Protein AF-A0A8K0KN67-F1 (afdb_monomer_lite)

Secondary structure (DSSP, 8-state):
--------HHHHHHHHHTTHHHHHHHHHHHS----TT-TTHHHHHHHHHHHHHHHHHHHHHSS-TT--HHHHHHHHHHHHHHHHHHHTT-

Sequence (90 aa):
MGVDVVKPTVECDYNNTMGGVDRCDQELSYYPSIRKQQKKKIFGHFLDQAVWNSYVLYRKETSQKCLQFIEFRLRLIEDAIVSLSTFKVA

pLDDT: mean 86.67, std 10.32, range [43.91, 95.94]

Structure (mmCIF, N/CA/C/O backbone):
data_AF-A0A8K0KN67-F1
#
_entry.id   AF-A0A8K0KN67-F1
#
loop_
_atom_site.group_PDB
_atom_site.id
_atom_site.type_symbol
_atom_site.label_atom_id
_atom_site.label_alt_id
_atom_site.label_comp_id
_atom_site.label_asym_id
_atom_site.label_entity_id
_atom_site.label_seq_id
_atom_site.pdbx_PDB_ins_code
_atom_site.Cartn_x
_atom_site.Cartn_y
_atom_site.Cartn_z
_atom_site.occupancy
_atom_site.B_iso_or_equiv
_atom_site.auth_seq_id
_atom_site.auth_comp_id
_atom_site.auth_asym_id
_atom_site.auth_atom_id
_atom_site.pdbx_PDB_model_num
ATOM 1 N N . MET A 1 1 ? 37.757 -21.385 -10.416 1.00 43.91 1 MET A N 1
ATOM 2 C CA . MET A 1 1 ? 37.010 -20.136 -10.673 1.00 43.91 1 MET A CA 1
ATOM 3 C C . MET A 1 1 ? 35.765 -20.519 -11.452 1.00 43.91 1 MET A C 1
ATOM 5 O O . MET A 1 1 ? 35.901 -21.298 -12.387 1.00 43.91 1 MET A O 1
ATOM 9 N N . GLY A 1 2 ? 34.578 -20.106 -11.002 1.00 66.38 2 GLY A N 1
ATOM 10 C CA . GLY A 1 2 ? 33.322 -20.420 -11.691 1.00 66.38 2 GLY A CA 1
ATOM 11 C C . GLY A 1 2 ? 33.236 -19.659 -13.010 1.00 66.38 2 GLY A C 1
ATOM 12 O O . GLY A 1 2 ? 33.663 -18.512 -13.076 1.00 66.38 2 GLY A O 1
ATOM 13 N N . VAL A 1 3 ? 32.746 -20.319 -14.056 1.00 68.56 3 VAL A N 1
ATOM 14 C CA . VAL A 1 3 ? 32.473 -19.683 -15.347 1.00 68.56 3 VAL A CA 1
ATOM 15 C C . VAL A 1 3 ? 31.199 -18.857 -15.193 1.00 68.56 3 VAL A C 1
ATOM 17 O O . VAL A 1 3 ? 30.179 -19.400 -14.766 1.00 68.56 3 VAL A O 1
ATOM 20 N N . ASP A 1 4 ? 31.247 -17.571 -15.536 1.00 73.38 4 ASP A N 1
ATOM 21 C CA . ASP A 1 4 ? 30.051 -16.733 -15.593 1.00 73.38 4 ASP A CA 1
ATOM 22 C C . ASP A 1 4 ? 29.156 -17.216 -16.739 1.00 73.38 4 ASP A C 1
ATOM 24 O O . ASP A 1 4 ? 29.426 -16.996 -17.921 1.00 73.38 4 ASP A O 1
ATOM 28 N N . VAL A 1 5 ? 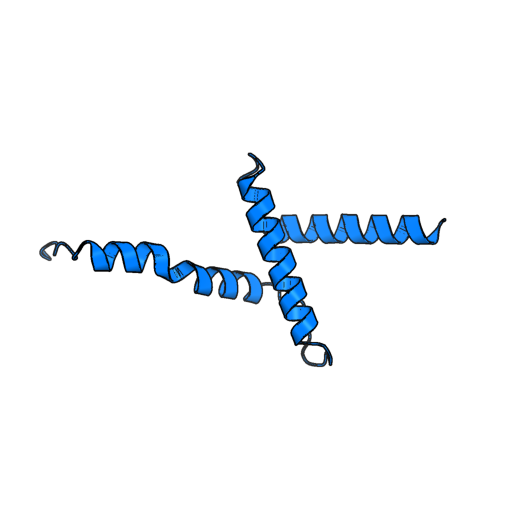28.095 -17.939 -16.381 1.00 79.19 5 VAL A N 1
ATOM 29 C CA . VAL A 1 5 ? 27.077 -18.400 -17.326 1.00 79.19 5 VAL A CA 1
ATOM 30 C C . VAL A 1 5 ? 26.095 -17.259 -17.559 1.00 79.19 5 VAL A C 1
ATOM 32 O O . VAL A 1 5 ? 25.376 -16.843 -16.648 1.00 79.19 5 VAL A O 1
ATOM 35 N N . VAL A 1 6 ? 26.052 -16.757 -18.793 1.00 83.88 6 VAL A N 1
ATOM 36 C CA . VAL A 1 6 ? 25.068 -15.755 -19.212 1.00 83.88 6 VAL A CA 1
ATOM 37 C C . VAL A 1 6 ? 23.685 -16.405 -19.220 1.00 83.88 6 VAL A C 1
ATOM 39 O O . VAL A 1 6 ? 23.427 -17.321 -20.001 1.00 83.88 6 VAL A O 1
ATOM 42 N N . LYS A 1 7 ? 22.796 -15.938 -18.339 1.00 86.88 7 LYS A N 1
ATOM 43 C CA . LYS A 1 7 ? 21.397 -16.382 -18.310 1.00 86.88 7 LYS A CA 1
ATOM 44 C C . LYS A 1 7 ? 20.633 -15.831 -19.522 1.00 86.88 7 LYS A C 1
ATOM 46 O O . LYS A 1 7 ? 20.889 -14.690 -19.919 1.00 86.88 7 LYS A O 1
ATOM 51 N N . PRO A 1 8 ? 19.680 -16.589 -20.090 1.00 93.69 8 PRO A N 1
ATOM 52 C CA . PRO A 1 8 ? 18.785 -16.084 -21.124 1.00 93.69 8 PRO A CA 1
ATOM 53 C C . PRO A 1 8 ? 18.062 -14.807 -20.681 1.00 93.69 8 PRO A C 1
ATOM 55 O O . PRO A 1 8 ? 17.602 -14.708 -19.543 1.00 93.69 8 PRO A O 1
ATOM 58 N N . THR A 1 9 ? 17.891 -13.853 -21.598 1.00 91.44 9 THR A N 1
ATOM 59 C CA . THR A 1 9 ? 17.209 -12.575 -21.320 1.00 91.44 9 THR A CA 1
ATOM 60 C C . THR A 1 9 ? 15.812 -12.778 -20.735 1.00 91.44 9 THR A C 1
ATOM 62 O O . THR A 1 9 ? 15.454 -12.109 -19.773 1.00 91.44 9 THR A O 1
ATOM 65 N N . VAL A 1 10 ? 15.069 -13.772 -21.234 1.00 93.06 10 VAL A N 1
ATOM 66 C CA . VAL A 1 10 ? 13.723 -14.117 -20.743 1.00 93.06 10 VAL A CA 1
ATOM 67 C C . VAL A 1 10 ? 13.729 -14.482 -19.254 1.00 93.06 10 VAL A C 1
ATOM 69 O O . VAL A 1 10 ? 12.839 -14.070 -18.513 1.00 93.06 10 VAL A O 1
ATOM 72 N N . GLU A 1 11 ? 14.741 -15.220 -18.790 1.00 93.25 11 GLU A N 1
ATOM 73 C CA . GLU A 1 11 ? 14.868 -15.573 -17.372 1.00 93.25 11 GLU A CA 1
ATOM 74 C C . GLU A 1 11 ? 15.223 -14.353 -16.520 1.00 93.25 11 GLU A C 1
ATOM 76 O O . GLU A 1 11 ? 14.719 -14.199 -15.406 1.00 93.25 11 GLU A O 1
ATOM 81 N N . CYS A 1 12 ? 16.089 -13.474 -17.028 1.00 91.94 12 CYS A N 1
ATOM 82 C CA . CYS A 1 12 ? 16.436 -12.227 -16.353 1.00 91.94 12 CYS A CA 1
ATOM 83 C C . CYS A 1 12 ? 15.211 -11.311 -16.204 1.00 91.94 12 CYS A C 1
ATOM 85 O O . CYS A 1 12 ? 14.944 -10.832 -15.103 1.00 91.94 12 CYS A O 1
ATOM 87 N N . ASP A 1 13 ? 14.436 -11.114 -17.271 1.00 93.19 13 ASP A N 1
ATOM 88 C CA . ASP A 1 13 ? 13.244 -10.257 -17.271 1.00 93.19 13 ASP A CA 1
ATOM 89 C C . ASP A 1 13 ? 12.154 -10.782 -16.331 1.00 93.19 13 ASP A C 1
ATOM 91 O O . ASP A 1 13 ? 11.549 -10.013 -15.576 1.00 93.19 13 ASP A O 1
ATOM 95 N N . TYR A 1 14 ? 11.944 -12.101 -16.317 1.00 93.06 14 TYR A N 1
ATOM 96 C CA . TYR A 1 14 ? 11.036 -12.743 -15.371 1.00 93.06 14 TYR A CA 1
ATOM 97 C C . TYR A 1 14 ? 11.474 -12.495 -13.923 1.00 93.06 14 TYR A C 1
ATOM 99 O O . TYR A 1 14 ? 10.711 -11.950 -13.127 1.00 93.06 14 TYR A O 1
ATOM 107 N N . ASN A 1 15 ? 12.730 -12.806 -13.592 1.00 91.81 15 ASN A N 1
ATOM 108 C CA . ASN A 1 15 ? 13.253 -12.637 -12.234 1.00 91.81 15 ASN A CA 1
ATOM 109 C C . ASN A 1 15 ? 13.226 -11.173 -11.761 1.00 91.81 15 ASN A C 1
ATOM 111 O O . ASN A 1 15 ? 13.005 -10.907 -10.579 1.00 91.81 15 ASN A O 1
ATOM 115 N N . ASN A 1 16 ? 13.409 -10.217 -12.674 1.00 90.44 16 ASN A N 1
ATOM 116 C CA . ASN A 1 16 ? 13.372 -8.791 -12.355 1.00 90.44 16 ASN A CA 1
ATOM 117 C C . ASN A 1 16 ? 11.958 -8.278 -12.032 1.00 90.44 16 ASN A C 1
ATOM 119 O O . ASN A 1 16 ? 11.819 -7.289 -11.310 1.00 90.44 16 ASN A O 1
ATOM 123 N N . THR A 1 17 ? 10.911 -8.926 -12.551 1.00 89.25 17 THR A N 1
ATOM 124 C CA . THR A 1 17 ? 9.521 -8.443 -12.464 1.00 89.25 17 THR A CA 1
ATOM 125 C C . THR A 1 17 ? 8.626 -9.284 -11.550 1.00 89.25 17 THR A C 1
ATOM 127 O O . THR A 1 17 ? 7.682 -8.749 -10.968 1.00 89.25 17 THR A O 1
ATOM 130 N N . MET A 1 18 ? 8.937 -10.569 -11.354 1.00 92.50 18 MET A N 1
ATOM 131 C CA . MET A 1 18 ? 8.070 -11.534 -10.662 1.00 92.50 18 MET A CA 1
ATOM 132 C C . MET A 1 18 ? 7.769 -11.195 -9.193 1.00 92.50 18 MET A C 1
ATOM 134 O O . MET A 1 18 ? 6.709 -11.544 -8.688 1.00 92.50 18 MET A O 1
ATOM 138 N N . GLY A 1 19 ? 8.662 -10.474 -8.507 1.00 91.44 19 GLY A N 1
ATOM 139 C CA . GLY A 1 19 ? 8.543 -10.201 -7.068 1.00 91.44 19 GLY A CA 1
ATOM 140 C C . GLY A 1 19 ? 7.546 -9.103 -6.684 1.00 91.44 19 GLY A C 1
ATOM 141 O O . GLY A 1 19 ? 7.521 -8.693 -5.527 1.00 91.44 19 GLY A O 1
ATOM 142 N N . GLY A 1 20 ? 6.769 -8.561 -7.627 1.00 89.50 20 GLY A N 1
ATOM 143 C CA . GLY A 1 20 ? 5.828 -7.472 -7.342 1.00 89.50 20 GLY A CA 1
ATOM 144 C C . GLY A 1 20 ? 4.759 -7.848 -6.310 1.00 89.50 20 GLY A C 1
ATOM 145 O O . GLY A 1 20 ? 4.508 -7.076 -5.385 1.00 89.50 20 GLY A O 1
ATOM 146 N N . VAL A 1 21 ? 4.173 -9.042 -6.447 1.00 90.75 21 VAL A N 1
ATOM 147 C CA . VAL A 1 21 ? 3.125 -9.547 -5.543 1.00 90.75 21 VAL A CA 1
ATOM 148 C C . VAL A 1 21 ? 3.712 -9.891 -4.176 1.00 90.75 21 VAL A C 1
ATOM 150 O O . VAL A 1 21 ? 3.245 -9.357 -3.176 1.00 90.75 21 VAL A O 1
ATOM 153 N N . ASP A 1 22 ? 4.799 -10.667 -4.138 1.00 92.69 22 ASP A N 1
ATOM 154 C CA . ASP A 1 22 ? 5.444 -11.081 -2.883 1.00 92.69 22 ASP A CA 1
ATOM 155 C C . ASP A 1 22 ? 5.870 -9.885 -2.024 1.00 92.69 22 ASP A C 1
ATOM 157 O O . ASP A 1 22 ? 5.715 -9.897 -0.805 1.00 92.69 22 ASP A O 1
ATOM 161 N N . ARG A 1 23 ? 6.374 -8.817 -2.656 1.00 90.12 23 ARG A N 1
ATOM 162 C CA . ARG A 1 23 ? 6.739 -7.577 -1.953 1.00 90.12 23 ARG A CA 1
ATOM 163 C C . ARG A 1 23 ? 5.521 -6.872 -1.368 1.00 90.12 23 ARG A C 1
ATOM 165 O O . ARG A 1 23 ? 5.599 -6.365 -0.256 1.00 90.12 23 ARG A O 1
ATOM 172 N N . CYS A 1 24 ? 4.411 -6.824 -2.103 1.00 90.88 24 CYS A N 1
ATOM 173 C CA . CYS A 1 24 ? 3.164 -6.261 -1.593 1.00 90.88 24 CYS A CA 1
ATOM 174 C C . CYS A 1 24 ? 2.661 -7.070 -0.389 1.00 90.88 24 CYS A C 1
ATOM 176 O O . CYS A 1 24 ? 2.416 -6.496 0.670 1.00 90.88 24 CYS A O 1
ATOM 178 N N . ASP A 1 25 ? 2.609 -8.396 -0.505 1.00 91.88 25 ASP A N 1
ATOM 179 C CA . ASP A 1 25 ? 2.173 -9.280 0.578 1.00 91.88 25 ASP A CA 1
ATOM 180 C C . ASP A 1 25 ? 3.078 -9.166 1.813 1.00 91.88 25 ASP A C 1
ATOM 182 O O . ASP A 1 25 ? 2.591 -9.101 2.946 1.00 91.88 25 ASP A O 1
ATOM 186 N N . GLN A 1 26 ? 4.393 -9.062 1.605 1.00 91.31 26 GLN A N 1
ATOM 187 C CA . GLN A 1 26 ? 5.372 -8.822 2.661 1.00 91.31 26 GLN A CA 1
ATOM 188 C C . GLN A 1 26 ? 5.091 -7.505 3.399 1.00 91.31 26 GLN A C 1
ATOM 190 O O . GLN A 1 26 ? 5.021 -7.501 4.629 1.00 91.31 26 GLN A O 1
ATOM 195 N N . GLU A 1 27 ? 4.856 -6.410 2.676 1.00 90.50 27 GLU A N 1
ATOM 196 C CA . GLU A 1 27 ? 4.557 -5.095 3.261 1.00 90.50 27 GLU A CA 1
ATOM 197 C C . GLU A 1 27 ? 3.249 -5.089 4.067 1.00 90.50 27 GLU A C 1
ATOM 199 O O . GLU A 1 27 ? 3.187 -4.540 5.172 1.00 90.50 27 GLU A O 1
ATOM 204 N N . LEU A 1 28 ? 2.209 -5.767 3.572 1.00 90.88 28 LEU A N 1
ATOM 205 C CA . LEU A 1 28 ? 0.941 -5.912 4.295 1.00 90.88 28 LEU A CA 1
ATOM 206 C C . LEU A 1 28 ? 1.077 -6.795 5.543 1.00 90.88 28 LEU A C 1
ATOM 208 O O . LEU A 1 28 ? 0.363 -6.589 6.529 1.00 90.88 28 LEU A O 1
ATOM 212 N N . SER A 1 29 ? 1.998 -7.762 5.526 1.00 90.56 29 SER A N 1
ATOM 213 C CA . SER A 1 29 ? 2.233 -8.672 6.649 1.00 90.56 29 SER A CA 1
ATOM 214 C C . SER A 1 29 ? 2.907 -8.006 7.853 1.00 90.56 29 SER A C 1
ATOM 216 O O . SER A 1 29 ? 2.713 -8.464 8.980 1.00 90.56 29 SER A O 1
ATOM 218 N N . TYR A 1 30 ? 3.656 -6.914 7.646 1.00 90.31 30 TYR A N 1
ATOM 219 C CA . TYR A 1 30 ? 4.370 -6.222 8.724 1.00 90.31 30 TYR A CA 1
ATOM 220 C C . TYR A 1 30 ? 3.439 -5.511 9.707 1.00 90.31 30 TYR A C 1
ATOM 222 O O . TYR A 1 30 ? 3.681 -5.522 10.914 1.00 90.31 30 TYR A O 1
ATOM 230 N N . TYR A 1 31 ? 2.359 -4.913 9.200 1.00 86.19 31 TYR A N 1
ATOM 231 C CA . TYR A 1 31 ? 1.420 -4.121 9.996 1.00 86.19 31 TYR A CA 1
ATOM 232 C C . TYR A 1 31 ? -0.034 -4.465 9.634 1.00 86.19 31 TYR A C 1
ATOM 234 O O . TYR A 1 31 ? -0.735 -3.638 9.037 1.00 86.19 31 TYR A O 1
ATOM 242 N N . PRO A 1 32 ? -0.511 -5.677 9.969 1.00 84.12 32 PRO A N 1
ATOM 243 C CA . PRO A 1 32 ? -1.856 -6.106 9.613 1.00 84.12 32 PRO A CA 1
ATOM 244 C C . PRO A 1 32 ? -2.902 -5.372 10.459 1.00 84.12 32 PRO A C 1
ATOM 246 O O . PRO A 1 32 ? -2.834 -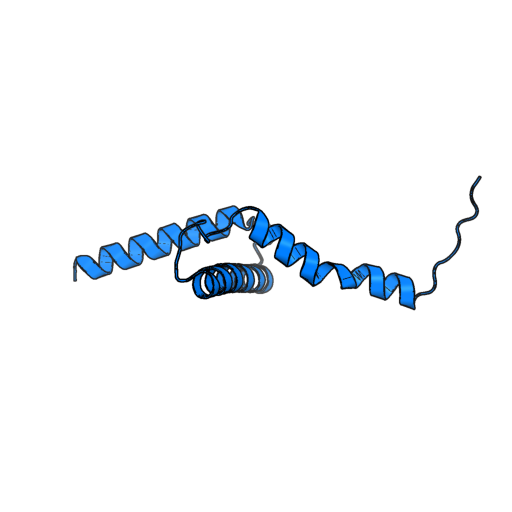5.367 11.691 1.00 84.12 32 PRO A O 1
ATOM 249 N N . SER A 1 33 ? -3.923 -4.794 9.819 1.00 79.69 33 SER A N 1
ATOM 250 C CA . SER A 1 33 ? -5.065 -4.206 10.540 1.00 79.69 33 SER A CA 1
ATOM 251 C C . SER A 1 33 ? -6.051 -5.267 11.053 1.00 79.69 33 SER A C 1
ATOM 253 O O . SER A 1 33 ? -6.818 -5.029 11.995 1.00 79.69 33 SER A O 1
ATOM 255 N N . ILE A 1 34 ? -6.022 -6.457 10.446 1.00 80.69 34 ILE A N 1
ATOM 256 C CA . ILE A 1 34 ? -6.936 -7.566 10.725 1.00 80.69 34 ILE A CA 1
ATOM 257 C C . ILE A 1 34 ? -6.598 -8.199 12.078 1.00 80.69 34 ILE A C 1
ATOM 259 O O . ILE A 1 34 ? -5.524 -8.762 12.277 1.00 80.69 34 ILE A O 1
ATOM 263 N N . ARG A 1 35 ? -7.562 -8.203 13.005 1.00 78.19 35 ARG A N 1
ATOM 264 C CA . ARG A 1 35 ? -7.433 -8.909 14.296 1.00 78.19 35 ARG A CA 1
ATOM 265 C C . ARG A 1 35 ? -8.041 -10.313 14.231 1.00 78.19 35 ARG A C 1
ATOM 267 O O . ARG A 1 35 ? -9.045 -10.536 13.552 1.00 78.19 35 ARG A O 1
ATOM 274 N N . LYS A 1 36 ? -7.495 -11.256 15.016 1.00 68.44 36 LYS A N 1
ATOM 275 C CA . LYS A 1 36 ? -7.850 -12.697 15.009 1.00 68.44 36 LYS A CA 1
ATOM 276 C C . LYS A 1 36 ? -9.363 -12.982 15.083 1.00 68.44 36 LYS A C 1
ATOM 278 O O . LYS A 1 36 ? -9.832 -13.924 14.446 1.00 68.44 36 LYS A O 1
ATOM 283 N N . GLN A 1 37 ? -10.120 -12.155 15.810 1.00 68.25 37 GLN A N 1
ATOM 284 C CA . GLN A 1 37 ? -11.559 -12.329 16.070 1.00 68.25 37 GLN A CA 1
ATOM 285 C C . GLN A 1 37 ? -12.484 -11.369 15.292 1.00 68.25 37 GLN A C 1
ATOM 287 O O . GLN A 1 37 ? -13.673 -11.281 15.592 1.00 68.25 37 GLN A O 1
ATOM 292 N N . GLN A 1 38 ? -11.993 -10.636 14.287 1.00 76.69 38 GLN A N 1
ATOM 293 C CA . GLN A 1 38 ? -12.869 -9.761 13.502 1.00 76.69 38 GLN A CA 1
ATOM 294 C C . GLN A 1 38 ? -13.752 -10.558 12.534 1.00 76.69 38 GLN A C 1
ATOM 296 O O . GLN A 1 38 ? -13.262 -11.336 11.720 1.00 76.69 38 GLN A O 1
ATOM 301 N N . LYS A 1 39 ? -15.068 -10.302 12.575 1.00 77.06 39 LYS A N 1
ATOM 302 C CA . LYS A 1 39 ? -16.053 -10.884 11.642 1.00 77.06 39 LYS A CA 1
ATOM 303 C C . LYS A 1 39 ? -15.885 -10.379 10.198 1.00 77.06 39 LYS A C 1
ATOM 305 O O . LYS A 1 39 ? -16.335 -11.035 9.270 1.00 77.06 39 LYS A O 1
ATOM 310 N N . LYS A 1 40 ? -15.227 -9.229 9.998 1.00 84.19 40 LYS A N 1
ATOM 311 C CA . LYS A 1 40 ? -15.057 -8.558 8.695 1.00 84.19 40 LYS A CA 1
ATOM 312 C C . LYS A 1 40 ? -13.609 -8.614 8.179 1.00 84.19 40 LYS A C 1
ATOM 314 O O . LYS A 1 40 ? -13.042 -7.588 7.817 1.00 84.19 40 LYS A O 1
ATOM 319 N N . LYS A 1 41 ? -13.005 -9.808 8.143 1.00 85.50 41 LYS A N 1
ATOM 320 C CA . LYS A 1 41 ? -11.603 -9.993 7.703 1.00 85.50 41 LYS A CA 1
ATOM 321 C C . LYS A 1 41 ? -11.348 -9.486 6.280 1.00 85.50 41 LYS A C 1
ATOM 323 O O . LYS A 1 41 ? -10.350 -8.820 6.047 1.00 85.50 41 LYS A O 1
ATOM 328 N N . ILE A 1 42 ? -12.283 -9.748 5.365 1.00 88.56 42 ILE A N 1
ATOM 329 C CA . ILE A 1 42 ? -12.195 -9.330 3.957 1.00 88.56 42 ILE A CA 1
ATOM 330 C C . ILE A 1 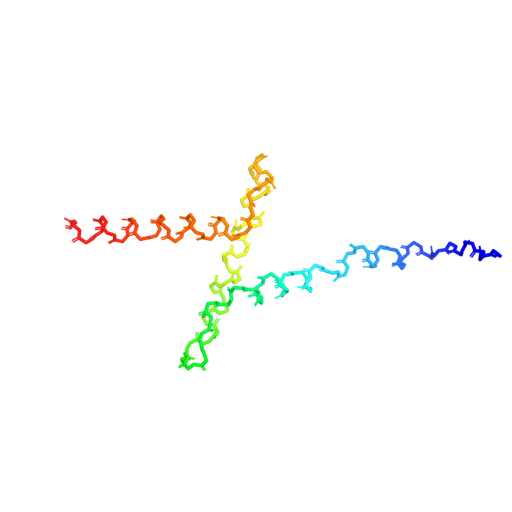42 ? -12.147 -7.803 3.838 1.00 88.56 42 ILE A C 1
ATOM 332 O O . ILE A 1 42 ? -11.317 -7.265 3.117 1.00 88.56 42 ILE A O 1
ATOM 336 N N . PHE A 1 43 ? -12.998 -7.099 4.589 1.00 89.38 43 PHE A N 1
ATOM 337 C CA . PHE A 1 43 ? -12.988 -5.637 4.606 1.00 89.38 43 PHE A CA 1
ATOM 338 C C . PHE A 1 43 ? -11.658 -5.086 5.131 1.00 89.38 43 PHE A C 1
ATOM 340 O O . PHE A 1 43 ? -11.105 -4.179 4.524 1.00 89.38 43 PHE A O 1
ATOM 347 N N . GLY A 1 44 ? -11.129 -5.650 6.225 1.00 87.69 44 GLY A N 1
ATOM 348 C CA . GLY A 1 44 ? -9.826 -5.244 6.761 1.00 87.69 44 GLY A CA 1
ATOM 349 C C . GLY A 1 44 ? -8.694 -5.445 5.751 1.00 87.69 44 GLY A C 1
ATOM 350 O O . GLY A 1 44 ? -7.885 -4.546 5.558 1.00 87.69 44 GLY A O 1
ATOM 351 N N . HIS A 1 45 ? -8.698 -6.571 5.032 1.00 90.12 45 HIS A N 1
ATOM 352 C CA . HIS A 1 45 ? -7.724 -6.820 3.968 1.00 90.12 45 HIS A 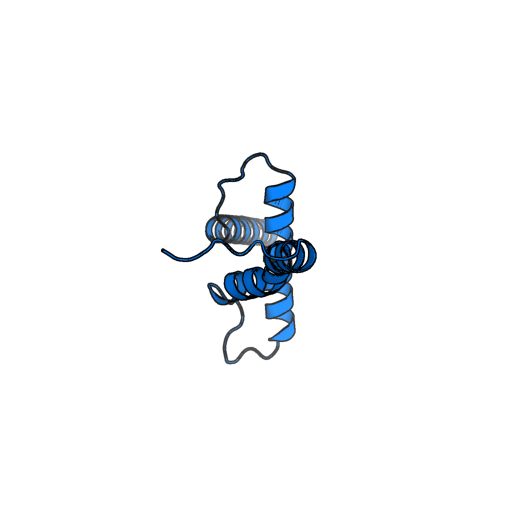CA 1
ATOM 353 C C . HIS A 1 45 ? -7.829 -5.794 2.833 1.00 90.12 45 HIS A C 1
ATOM 355 O O . HIS A 1 45 ? -6.821 -5.222 2.431 1.00 90.12 45 HIS A O 1
ATOM 361 N N . PHE A 1 46 ? -9.043 -5.510 2.348 1.00 92.69 46 PHE A N 1
ATOM 362 C CA . PHE A 1 46 ? -9.236 -4.491 1.314 1.00 92.69 46 PHE A CA 1
ATOM 363 C C . PHE A 1 46 ? -8.843 -3.091 1.781 1.00 92.69 46 PHE A C 1
ATOM 365 O O . PHE A 1 46 ? -8.333 -2.313 0.980 1.00 92.69 46 PHE A O 1
ATOM 372 N N . LEU A 1 47 ? -9.048 -2.773 3.060 1.00 92.62 47 LEU A N 1
ATOM 373 C CA . LEU A 1 47 ? -8.605 -1.509 3.632 1.00 92.62 47 LEU A CA 1
ATOM 374 C C . LEU A 1 47 ? -7.075 -1.409 3.636 1.00 92.62 47 LEU A C 1
ATOM 376 O O . LEU A 1 47 ? 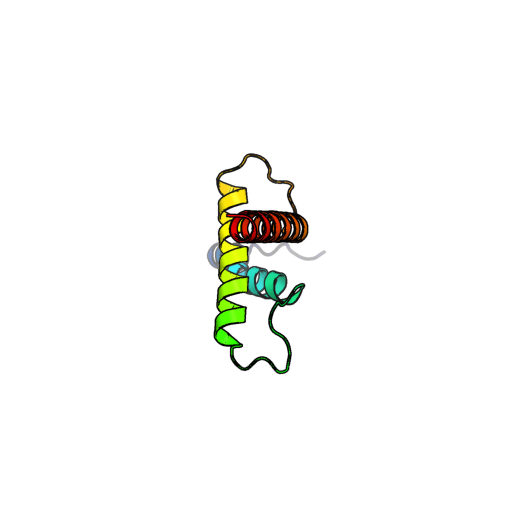-6.543 -0.418 3.146 1.00 92.62 47 LEU A O 1
ATOM 380 N N . ASP A 1 48 ? -6.373 -2.434 4.127 1.00 92.50 48 ASP A N 1
ATOM 381 C CA . ASP A 1 48 ? -4.904 -2.473 4.107 1.00 92.50 48 ASP A CA 1
ATOM 382 C C . ASP A 1 48 ? -4.364 -2.357 2.667 1.00 92.50 48 ASP A C 1
ATOM 384 O O . ASP A 1 48 ? -3.443 -1.581 2.408 1.00 92.50 48 ASP A O 1
ATOM 388 N N . GLN A 1 49 ? -5.002 -3.040 1.710 1.00 94.50 49 GLN A N 1
ATOM 389 C CA . GLN A 1 49 ? -4.651 -2.978 0.289 1.00 94.50 49 GLN A CA 1
ATOM 390 C C . GLN A 1 49 ? -4.895 -1.584 -0.318 1.00 94.50 49 GLN A C 1
ATOM 392 O O . GLN A 1 49 ? -4.076 -1.073 -1.080 1.00 94.50 49 GLN A O 1
ATOM 397 N N . ALA A 1 50 ? -6.003 -0.928 0.037 1.00 95.31 50 ALA A N 1
ATOM 398 C CA . ALA A 1 50 ? -6.301 0.431 -0.411 1.00 95.31 50 ALA A CA 1
ATOM 399 C C . ALA A 1 50 ? -5.282 1.450 0.127 1.00 95.31 50 ALA A C 1
ATOM 401 O O . ALA A 1 50 ? -4.864 2.343 -0.610 1.00 95.31 50 ALA A O 1
ATOM 402 N N . VAL A 1 51 ? -4.847 1.291 1.381 1.00 95.19 51 VAL A N 1
ATOM 403 C CA . VAL A 1 51 ? -3.809 2.130 2.001 1.00 95.19 51 VAL A CA 1
ATOM 404 C C . VAL A 1 51 ? -2.443 1.907 1.344 1.00 95.19 51 VAL A C 1
ATOM 406 O O . VAL A 1 51 ? -1.710 2.865 1.107 1.00 95.19 51 VAL A O 1
ATOM 409 N N . TRP A 1 52 ? -2.098 0.666 1.001 1.00 94.81 52 TRP A N 1
ATOM 410 C CA . TRP A 1 52 ? -0.880 0.385 0.239 1.00 94.81 52 TRP A CA 1
ATOM 411 C C . TRP A 1 52 ? -0.919 1.017 -1.159 1.00 94.81 52 TRP A C 1
ATOM 413 O O . TRP A 1 52 ? 0.020 1.702 -1.566 1.00 94.81 52 TRP A O 1
ATOM 423 N N . ASN A 1 53 ? -2.035 0.873 -1.877 1.00 94.44 53 ASN A N 1
ATOM 424 C CA . ASN A 1 53 ? -2.198 1.464 -3.204 1.00 94.44 53 ASN A CA 1
ATOM 425 C C . ASN A 1 53 ? -2.124 2.998 -3.176 1.00 94.44 53 ASN A C 1
ATOM 427 O O . ASN A 1 53 ? -1.488 3.595 -4.047 1.00 94.44 53 ASN A O 1
ATOM 431 N N . SER A 1 54 ? -2.723 3.651 -2.174 1.00 95.00 54 SER A N 1
ATOM 432 C CA . SER A 1 54 ? -2.631 5.109 -2.034 1.00 95.00 54 SER A CA 1
ATOM 433 C C . SER A 1 54 ? -1.202 5.570 -1.738 1.00 95.00 54 SER A C 1
ATOM 435 O O . SER A 1 54 ? -0.771 6.582 -2.288 1.00 95.00 54 SER A O 1
ATOM 437 N N . TYR A 1 55 ? -0.429 4.800 -0.966 1.00 94.12 55 TYR A N 1
ATOM 438 C CA . TYR A 1 55 ? 0.996 5.054 -0.748 1.00 94.12 55 TYR A CA 1
ATOM 439 C C . TYR A 1 55 ? 1.824 4.925 -2.035 1.00 94.12 55 TYR A C 1
ATOM 441 O O . TYR A 1 55 ? 2.662 5.782 -2.323 1.00 94.12 55 TYR A O 1
ATOM 449 N N . VAL A 1 56 ? 1.581 3.887 -2.842 1.00 92.31 56 VAL A N 1
ATOM 450 C CA . VAL A 1 56 ? 2.257 3.711 -4.140 1.00 92.31 56 VAL A CA 1
ATOM 451 C C . VAL A 1 56 ? 1.974 4.899 -5.065 1.00 92.31 56 VAL A C 1
ATOM 453 O O . VAL A 1 56 ? 2.904 5.432 -5.674 1.00 92.31 56 VAL A O 1
ATOM 456 N N . LEU A 1 57 ? 0.719 5.358 -5.127 1.00 93.75 57 LEU A N 1
ATOM 457 C CA . LEU A 1 57 ? 0.344 6.559 -5.878 1.00 93.75 57 LEU A CA 1
ATOM 458 C C . LEU A 1 57 ? 1.020 7.814 -5.314 1.00 93.75 57 LEU A C 1
ATOM 460 O O . LEU A 1 57 ? 1.626 8.567 -6.071 1.00 93.75 57 LEU A O 1
ATOM 464 N N . TYR A 1 58 ? 1.007 8.006 -3.993 1.00 93.25 58 TYR A N 1
ATOM 465 C CA . TYR A 1 58 ? 1.673 9.131 -3.332 1.00 93.25 58 TYR A CA 1
ATOM 466 C C . TYR A 1 58 ? 3.157 9.225 -3.712 1.00 93.25 58 TYR A C 1
ATOM 468 O O . TYR A 1 58 ? 3.648 10.301 -4.058 1.00 93.25 58 TYR A O 1
ATOM 476 N N . ARG A 1 59 ? 3.866 8.090 -3.710 1.00 91.06 59 ARG A N 1
ATOM 477 C CA . ARG A 1 59 ? 5.282 8.015 -4.102 1.00 91.06 59 ARG A CA 1
ATOM 478 C C . ARG A 1 59 ? 5.531 8.270 -5.582 1.00 91.06 59 ARG A C 1
ATOM 480 O O . ARG A 1 59 ? 6.636 8.674 -5.938 1.00 91.06 59 ARG A O 1
ATOM 487 N N . LYS A 1 60 ? 4.554 7.964 -6.435 1.00 90.44 60 LYS A N 1
ATOM 488 C CA . LYS A 1 60 ? 4.643 8.192 -7.877 1.00 90.44 60 LYS A CA 1
ATOM 489 C C . LYS A 1 60 ? 4.455 9.670 -8.213 1.00 90.44 60 LYS A C 1
ATOM 491 O O . LYS A 1 60 ? 5.211 10.197 -9.022 1.00 90.44 60 LYS A O 1
ATOM 496 N N . GLU A 1 61 ? 3.480 10.316 -7.579 1.00 89.50 61 GLU A N 1
ATOM 497 C CA . GLU A 1 61 ? 3.101 11.706 -7.861 1.00 89.50 61 GLU A CA 1
ATOM 498 C C . GLU A 1 61 ? 3.961 12.730 -7.100 1.00 89.50 61 GLU A C 1
ATOM 500 O O . GLU A 1 61 ? 4.119 13.866 -7.543 1.00 89.50 61 GLU A O 1
ATOM 505 N N . THR A 1 62 ? 4.562 12.347 -5.968 1.00 84.94 62 THR A N 1
ATOM 506 C CA . THR A 1 62 ? 5.363 13.261 -5.139 1.00 84.94 62 THR A CA 1
ATOM 507 C C . THR A 1 62 ? 6.861 13.010 -5.311 1.00 84.94 62 THR A C 1
ATOM 509 O O . THR A 1 62 ? 7.336 11.880 -5.233 1.00 84.94 62 THR A O 1
ATOM 512 N N . SER A 1 63 ? 7.660 14.079 -5.394 1.00 74.50 63 SER A N 1
ATOM 513 C CA . SER A 1 63 ? 9.134 14.005 -5.337 1.00 74.50 63 SER A CA 1
ATOM 514 C C . SER A 1 63 ? 9.684 13.498 -3.989 1.00 74.50 63 SER A C 1
ATOM 516 O O . SER A 1 63 ? 10.883 13.243 -3.864 1.00 74.50 63 SER A O 1
ATOM 518 N N . GLN A 1 64 ? 8.830 13.327 -2.973 1.00 66.44 64 GLN A N 1
ATOM 519 C CA . GLN A 1 64 ? 9.175 12.799 -1.652 1.00 66.44 64 GLN A CA 1
ATOM 520 C C . GLN A 1 64 ? 9.317 11.273 -1.688 1.00 66.44 64 GLN A C 1
ATOM 522 O O . GLN A 1 64 ? 8.517 10.521 -1.132 1.00 66.44 64 GLN A O 1
ATOM 527 N N . LYS A 1 65 ? 10.387 10.800 -2.328 1.00 67.38 65 LYS A N 1
ATOM 528 C CA . LYS A 1 65 ? 10.670 9.364 -2.469 1.00 67.38 65 LYS A CA 1
ATOM 529 C C . LYS A 1 65 ? 11.047 8.668 -1.154 1.00 67.38 65 LYS A C 1
ATOM 531 O O . LYS A 1 65 ? 11.072 7.439 -1.131 1.00 67.38 65 LYS A O 1
ATOM 536 N N . CYS A 1 66 ? 11.334 9.436 -0.099 1.00 78.12 66 CYS A N 1
ATOM 537 C CA . CYS A 1 66 ? 11.917 8.947 1.154 1.00 78.12 66 CYS A CA 1
ATOM 538 C C . CYS A 1 66 ? 10.901 8.639 2.263 1.00 78.12 66 CYS A C 1
ATOM 540 O O . CYS A 1 66 ? 11.305 8.144 3.312 1.00 78.12 66 CYS A O 1
ATOM 542 N N . LEU A 1 67 ? 9.608 8.930 2.076 1.00 87.94 67 LEU A N 1
ATOM 543 C CA . LEU A 1 67 ? 8.614 8.630 3.105 1.00 87.94 67 LEU A CA 1
ATOM 544 C C . LEU A 1 67 ? 8.402 7.116 3.184 1.00 87.94 67 LEU A C 1
ATOM 546 O O . LEU A 1 67 ? 7.955 6.509 2.211 1.00 87.94 67 LEU A O 1
ATOM 550 N N . GLN A 1 68 ? 8.730 6.502 4.319 1.00 90.62 68 GLN A N 1
ATOM 551 C CA . GLN A 1 68 ? 8.473 5.080 4.548 1.00 90.62 68 GLN A CA 1
ATOM 552 C C . GLN A 1 68 ? 6.970 4.811 4.693 1.00 90.62 68 GLN A C 1
ATOM 554 O O . GLN A 1 68 ? 6.206 5.693 5.086 1.00 90.62 68 GLN A O 1
ATOM 559 N N . PHE A 1 69 ? 6.539 3.583 4.398 1.00 92.00 69 PHE A N 1
ATOM 560 C CA . PHE A 1 69 ? 5.118 3.232 4.437 1.00 92.00 69 PHE A CA 1
ATOM 561 C C . PHE A 1 69 ? 4.502 3.406 5.832 1.00 92.00 69 PHE A C 1
ATOM 563 O O . PHE A 1 69 ? 3.394 3.921 5.953 1.00 92.00 69 PHE A O 1
ATOM 570 N N . ILE A 1 70 ? 5.233 3.056 6.895 1.00 92.38 70 ILE A N 1
ATOM 571 C CA . ILE A 1 70 ? 4.758 3.234 8.275 1.00 92.38 70 ILE A CA 1
ATOM 572 C C . ILE A 1 70 ? 4.472 4.705 8.608 1.00 92.38 70 ILE A C 1
ATOM 574 O O . ILE A 1 70 ? 3.429 5.019 9.172 1.00 92.38 70 ILE A O 1
ATOM 578 N N . GLU A 1 71 ? 5.350 5.609 8.182 1.00 93.06 71 GLU A N 1
ATOM 579 C CA . GLU A 1 71 ? 5.204 7.051 8.381 1.00 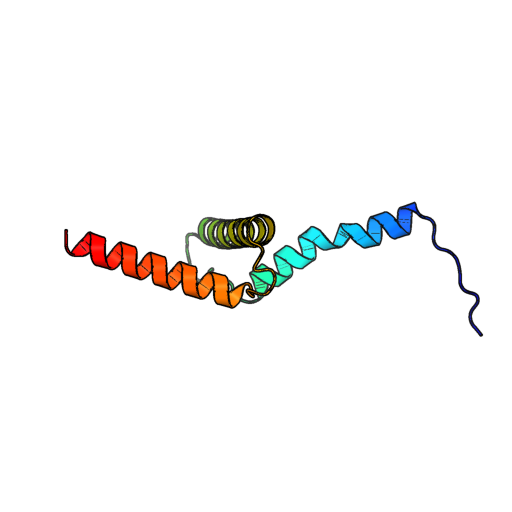93.06 71 GLU A CA 1
ATOM 580 C C . GLU A 1 71 ? 3.994 7.592 7.604 1.00 93.06 71 GLU A C 1
ATOM 582 O O . GLU A 1 71 ? 3.197 8.365 8.132 1.00 93.06 71 GLU A O 1
ATOM 587 N N . PHE A 1 72 ? 3.800 7.128 6.365 1.00 93.81 72 PHE A N 1
ATOM 588 C CA . PHE A 1 72 ? 2.607 7.449 5.580 1.00 93.81 72 PHE A CA 1
ATOM 589 C C . PHE A 1 72 ? 1.318 6.997 6.283 1.00 93.81 72 PHE A C 1
ATOM 591 O O . PHE A 1 72 ? 0.352 7.756 6.353 1.00 93.81 72 PHE A O 1
ATOM 598 N N . ARG A 1 73 ? 1.306 5.782 6.848 1.00 93.94 73 ARG A N 1
ATOM 599 C CA . ARG A 1 73 ? 0.151 5.256 7.594 1.00 93.94 73 ARG A CA 1
ATOM 600 C C . ARG A 1 73 ? -0.156 6.084 8.837 1.00 93.94 73 ARG A C 1
ATOM 602 O O . ARG A 1 73 ? -1.328 6.329 9.100 1.00 93.94 73 ARG A O 1
ATOM 609 N N . LEU A 1 74 ? 0.863 6.492 9.593 1.00 94.75 74 LEU A N 1
ATOM 610 C CA . LEU A 1 74 ? 0.677 7.306 10.797 1.00 94.75 74 LEU A CA 1
ATOM 611 C C . LEU A 1 74 ? 0.026 8.649 10.461 1.00 94.75 74 LEU A C 1
ATOM 613 O O . LEU A 1 74 ? -0.996 8.978 11.055 1.00 94.75 74 LEU A O 1
ATOM 617 N N . ARG A 1 75 ? 0.525 9.346 9.435 1.00 94.94 75 ARG A N 1
ATOM 618 C CA . ARG A 1 75 ? -0.073 10.608 8.962 1.00 94.94 75 ARG A CA 1
ATOM 619 C C . ARG A 1 75 ? -1.518 10.429 8.514 1.00 94.94 75 ARG A C 1
ATOM 621 O O . ARG A 1 75 ? -2.386 11.192 8.913 1.00 94.94 75 ARG A O 1
ATOM 628 N N . LEU A 1 76 ? -1.797 9.366 7.755 1.00 94.56 76 LEU A N 1
ATOM 629 C CA . LEU A 1 76 ? -3.159 9.050 7.321 1.00 94.56 76 LEU A CA 1
ATOM 630 C C . LEU A 1 76 ? -4.112 8.837 8.510 1.00 94.56 76 LEU A C 1
ATOM 632 O O . LEU A 1 76 ? -5.271 9.248 8.460 1.00 94.56 76 LEU A O 1
ATOM 636 N N . ILE A 1 77 ? -3.641 8.181 9.574 1.00 94.56 77 ILE A N 1
ATOM 637 C CA . ILE A 1 77 ? -4.422 7.955 10.796 1.00 94.56 77 ILE A CA 1
ATOM 638 C C . ILE A 1 77 ? -4.653 9.270 11.545 1.00 94.56 77 ILE A C 1
ATOM 640 O O . ILE A 1 77 ? -5.776 9.521 11.979 1.00 94.56 77 ILE A O 1
ATOM 644 N N . GLU A 1 78 ? -3.621 10.101 11.690 1.00 95.94 78 GLU A N 1
ATOM 645 C CA . GLU A 1 78 ? -3.722 11.418 12.326 1.00 95.94 78 GLU A CA 1
ATOM 646 C C . GLU A 1 78 ? -4.744 12.302 11.605 1.00 95.94 78 GLU A C 1
ATOM 648 O O . GLU A 1 78 ? -5.684 12.787 12.239 1.00 95.94 78 GLU A O 1
ATOM 653 N N . ASP A 1 79 ? -4.641 12.412 10.279 1.00 94.62 79 ASP A N 1
ATOM 654 C CA . ASP A 1 79 ? -5.571 13.179 9.446 1.00 94.62 79 ASP A CA 1
ATOM 655 C C . ASP A 1 79 ? -7.013 12.668 9.588 1.00 94.62 79 ASP A C 1
ATOM 657 O O . ASP A 1 79 ? -7.957 13.451 9.744 1.00 94.62 79 ASP A O 1
ATOM 661 N N . ALA A 1 80 ? -7.199 11.344 9.596 1.00 93.56 80 ALA A N 1
ATOM 662 C CA . ALA A 1 80 ? -8.511 10.733 9.782 1.00 93.56 80 ALA A CA 1
ATOM 663 C C . ALA A 1 80 ? -9.101 11.031 11.172 1.00 93.56 80 ALA A C 1
ATOM 665 O O . ALA A 1 80 ? -10.291 11.329 11.286 1.00 93.56 80 ALA A O 1
ATOM 666 N N . ILE A 1 81 ? -8.292 10.980 12.235 1.00 94.88 81 ILE A N 1
ATOM 667 C CA . ILE A 1 81 ? -8.734 11.304 13.600 1.00 94.88 81 ILE A CA 1
ATOM 668 C C . ILE A 1 81 ? -9.127 12.778 13.696 1.00 94.88 81 ILE A C 1
ATOM 670 O O . ILE A 1 81 ? -10.196 13.086 14.229 1.00 94.88 81 ILE A O 1
ATOM 674 N N . VAL A 1 82 ? -8.297 13.679 13.163 1.00 95.38 82 VAL A N 1
ATOM 675 C CA . VAL A 1 82 ? -8.572 15.121 13.157 1.00 95.38 82 VAL A CA 1
ATOM 676 C C . VAL A 1 82 ? -9.875 15.403 12.412 1.00 95.38 82 VAL A C 1
ATOM 678 O O . VAL A 1 82 ? -10.752 16.063 12.969 1.00 95.38 82 VAL A O 1
ATOM 681 N N . SER A 1 83 ? -10.058 14.832 11.219 1.00 93.44 83 SER A N 1
ATOM 682 C CA . SER A 1 83 ? -11.286 14.969 10.424 1.00 93.44 83 SER A CA 1
ATOM 683 C C . SER A 1 83 ? -12.537 14.465 11.157 1.00 93.44 83 SER A C 1
ATOM 685 O O . SER A 1 83 ? -13.592 15.097 11.112 1.00 93.44 83 SER A O 1
ATOM 687 N N . LEU A 1 84 ? -12.434 13.354 11.890 1.00 90.69 84 LEU A N 1
ATOM 688 C CA . LEU A 1 84 ? -13.543 12.839 12.699 1.00 90.69 84 LEU A CA 1
ATOM 689 C C . LEU A 1 84 ? -13.826 13.702 13.934 1.00 90.69 84 LEU A C 1
ATOM 691 O O . LEU A 1 84 ? -14.971 13.778 14.383 1.00 90.69 84 LEU A O 1
ATOM 695 N N . SER A 1 85 ? -12.795 14.323 14.511 1.00 87.94 85 SER A N 1
ATOM 696 C CA . SER A 1 85 ? -12.939 15.201 15.672 1.00 87.94 85 SER A CA 1
ATOM 697 C C . SER A 1 85 ? -13.640 16.510 15.312 1.00 87.94 85 SER A C 1
ATOM 699 O O . SER A 1 85 ? -14.538 16.930 16.035 1.00 87.94 85 SER A O 1
ATOM 701 N N . THR A 1 86 ? -13.315 17.103 14.160 1.00 81.94 86 THR A N 1
ATOM 702 C CA . THR A 1 86 ? -13.975 18.314 13.659 1.00 81.94 86 THR A CA 1
ATOM 703 C C . THR A 1 86 ? -15.422 18.046 13.265 1.00 81.94 86 THR A C 1
ATOM 705 O O . THR A 1 86 ? -16.288 18.861 13.569 1.00 81.94 86 THR A O 1
ATOM 708 N N . PHE A 1 87 ? -15.721 16.877 12.691 1.00 79.44 87 PHE A N 1
ATOM 709 C CA . PHE A 1 87 ? -17.094 16.486 12.356 1.00 79.44 87 PHE A CA 1
ATOM 710 C C . PHE A 1 87 ? -18.009 16.320 13.581 1.00 79.44 87 PHE A C 1
ATOM 712 O O . PHE A 1 87 ? -19.212 16.496 13.467 1.00 79.44 87 PHE A O 1
ATOM 719 N N . LYS A 1 88 ? -17.469 15.988 14.762 1.00 65.12 88 LYS A N 1
ATOM 720 C CA . LYS A 1 88 ? -18.259 15.868 16.005 1.00 65.12 88 LYS A CA 1
ATOM 721 C C . LYS A 1 88 ? -18.571 17.204 16.685 1.00 65.12 88 LYS A C 1
ATOM 723 O O . LYS A 1 88 ? -19.361 17.215 17.624 1.00 65.12 88 LYS A O 1
ATOM 728 N N . VAL A 1 89 ? -17.901 18.283 16.284 1.00 58.53 89 VAL A N 1
ATOM 729 C CA . VAL A 1 89 ? -18.074 19.629 16.859 1.00 58.53 89 VAL A CA 1
ATOM 730 C C . VAL A 1 89 ? -19.017 20.491 16.001 1.00 58.53 89 VAL A C 1
ATOM 732 O O . VAL A 1 89 ? -19.482 21.525 16.475 1.00 58.53 89 VAL A O 1
ATOM 735 N N . ALA A 1 90 ? -19.326 20.054 14.774 1.00 52.12 90 ALA A N 1
ATOM 736 C CA . ALA A 1 90 ? -20.346 20.632 13.896 1.00 52.12 90 ALA A CA 1
ATOM 737 C C . ALA A 1 90 ? -21.712 19.958 14.103 1.00 52.12 90 ALA A C 1
ATOM 739 O O . ALA A 1 90 ? -22.730 20.672 13.967 1.00 52.12 90 ALA A O 1
#

Organism: Ladona fulva (NCBI:txid123851)

Foldseek 3Di:
DDDPDDDDPVVVVCVVPVCPVVVLVVVCVVDQPDDPPDPPRVVSVVVSVVLVVVVVVCCVPDPCVPQDSVNSVVVVVVVVVVVVVVVVVD

InterPro domains:
  IPR029526 PiggyBac transposable element-derived protein [PF13843] (7-55)

Radius of gyration: 19.42 Å; chains: 1; bounding box: 57×41×38 Å